Protein AF-A0A2W5EE13-F1 (afdb_monomer)

Radius of gyration: 20.41 Å; Cα contacts (8 Å, |Δi|>4): 143; chains: 1; bounding box: 50×39×50 Å

pLDDT: mean 91.17, std 8.58, range [43.22, 98.5]

Sequence (166 aa):
YRKGDKATAYQAYINGINGHFSFINRSYSGVKGALNLYNTSPISSAAISNYLKGANVKQNETDLKLSDIMLQKYIAMWGWGFVETWVDLRKYHYQDTESGTTDTVYRTFNLPAPLYSLNNNLPVYRVRPHFTSEYTYNYTELQRVGALKNDYQTKEMWFSTLTVPQ

Solvent-accessible surface area (backbone atoms only — not comparable to full-atom values): 10094 Å² total; per-residue (Å²): 77,92,86,67,48,34,66,66,32,40,54,51,47,57,49,49,56,52,50,40,53,49,59,52,55,40,83,30,84,90,40,90,93,50,70,43,86,44,80,88,69,60,82,46,72,68,57,53,54,51,48,63,74,28,92,90,34,77,92,47,48,89,75,56,46,70,34,59,51,47,50,54,50,49,64,66,30,62,96,75,34,60,67,58,53,52,49,51,38,43,50,38,71,52,62,40,57,39,89,98,56,91,49,31,34,55,66,92,57,73,81,71,83,80,57,65,76,66,34,75,83,46,65,78,48,45,81,78,78,60,61,80,61,41,62,72,76,39,44,70,58,35,53,75,75,41,60,75,45,83,46,41,35,40,44,74,45,86,78,39,41,87,88,54,92,126

Structure (mmCIF, N/CA/C/O backbone):
data_AF-A0A2W5EE13-F1
#
_entry.id   AF-A0A2W5EE13-F1
#
loop_
_atom_site.group_PDB
_atom_site.id
_atom_site.type_symbol
_atom_site.label_atom_id
_atom_site.label_alt_id
_atom_site.label_comp_id
_atom_site.label_asym_id
_atom_site.label_entity_id
_atom_site.label_seq_id
_atom_site.pdbx_PDB_ins_code
_atom_site.Cartn_x
_atom_site.Cartn_y
_atom_site.Cartn_z
_atom_site.occupancy
_atom_site.B_iso_or_equiv
_atom_site.auth_seq_id
_atom_site.auth_comp_id
_atom_site.auth_asym_id
_atom_site.auth_atom_id
_atom_site.pdbx_PDB_model_num
ATOM 1 N N . TYR A 1 1 ? -6.700 -12.295 7.033 1.00 92.00 1 TYR A N 1
ATOM 2 C CA . TYR A 1 1 ? -7.727 -11.947 6.030 1.00 92.00 1 TYR A CA 1
ATOM 3 C C . TYR A 1 1 ? -7.737 -12.929 4.869 1.00 92.00 1 TYR A C 1
ATOM 5 O O . TYR A 1 1 ? -8.679 -13.698 4.763 1.00 92.00 1 TYR A O 1
ATOM 13 N N . ARG A 1 2 ? -6.690 -12.953 4.030 1.00 90.06 2 ARG A N 1
ATOM 14 C CA . ARG A 1 2 ? -6.623 -13.821 2.838 1.00 90.06 2 ARG A CA 1
ATOM 15 C C . ARG A 1 2 ? -6.679 -15.321 3.139 1.00 90.06 2 ARG A C 1
ATOM 17 O O . ARG A 1 2 ? -7.327 -16.051 2.412 1.00 90.06 2 ARG A O 1
ATOM 24 N N . LYS A 1 3 ? -6.116 -15.755 4.275 1.00 91.75 3 LYS A N 1
ATOM 25 C CA . LYS A 1 3 ? -6.220 -17.143 4.771 1.00 91.75 3 LYS A CA 1
ATOM 26 C C . LYS A 1 3 ? -7.628 -17.561 5.256 1.00 91.75 3 LYS A C 1
ATOM 28 O O . LYS A 1 3 ? -7.748 -18.563 5.943 1.00 91.75 3 LYS A O 1
ATOM 33 N N . GLY A 1 4 ? -8.668 -16.757 5.025 1.00 92.94 4 GLY A N 1
ATOM 34 C CA . GLY A 1 4 ? -10.049 -17.040 5.449 1.00 92.94 4 GLY A CA 1
ATOM 35 C C . GLY A 1 4 ? -10.379 -16.757 6.923 1.00 92.94 4 GLY A C 1
ATOM 36 O O . GLY A 1 4 ? -11.537 -16.559 7.257 1.00 92.94 4 GLY A O 1
ATOM 37 N N . ASP A 1 5 ? -9.382 -16.649 7.799 1.00 95.81 5 ASP A N 1
ATOM 38 C CA . ASP A 1 5 ? -9.545 -16.283 9.216 1.00 95.81 5 ASP A CA 1
ATOM 39 C C . ASP A 1 5 ? -9.905 -14.791 9.365 1.00 95.81 5 ASP A C 1
ATOM 41 O O . ASP A 1 5 ? -9.023 -13.919 9.407 1.00 95.81 5 ASP A O 1
ATOM 45 N N . LYS A 1 6 ? -11.210 -14.491 9.323 1.00 95.12 6 LYS A N 1
ATOM 46 C CA . LYS A 1 6 ? -11.753 -13.124 9.373 1.00 95.12 6 LYS A CA 1
ATOM 47 C C . LYS A 1 6 ? -11.724 -12.541 10.783 1.00 95.12 6 LYS A C 1
ATOM 49 O O . LYS A 1 6 ? -11.342 -11.383 10.912 1.00 95.12 6 LYS A O 1
ATOM 54 N N . ALA A 1 7 ? -11.997 -13.341 11.813 1.00 97.06 7 ALA A N 1
ATOM 55 C CA . ALA A 1 7 ? -11.973 -12.893 13.204 1.00 97.06 7 ALA A CA 1
ATOM 56 C C . ALA A 1 7 ? -10.596 -12.366 13.626 1.00 97.06 7 ALA A C 1
ATOM 58 O O . ALA A 1 7 ? -10.460 -11.215 14.048 1.00 97.06 7 ALA A O 1
ATOM 59 N N . THR A 1 8 ? -9.534 -13.146 13.394 1.00 97.94 8 THR A N 1
ATOM 60 C CA . THR A 1 8 ? -8.167 -12.693 13.700 1.00 97.94 8 THR A CA 1
ATOM 61 C C . THR A 1 8 ? -7.773 -11.493 12.838 1.00 97.94 8 THR A C 1
ATOM 63 O O . THR A 1 8 ? -7.063 -10.595 13.290 1.00 97.94 8 THR A O 1
ATOM 66 N N . ALA A 1 9 ? -8.238 -11.441 11.585 1.00 97.94 9 ALA A N 1
ATOM 67 C CA . ALA A 1 9 ? -7.970 -10.308 10.704 1.00 97.94 9 ALA A CA 1
ATOM 68 C C . ALA A 1 9 ? -8.623 -9.016 11.198 1.00 97.94 9 ALA A C 1
ATOM 70 O O . ALA A 1 9 ? -7.988 -7.966 11.151 1.00 97.94 9 ALA A O 1
ATOM 71 N N . TYR A 1 10 ? -9.865 -9.098 11.668 1.00 98.31 10 TYR A N 1
ATOM 72 C CA . TYR A 1 10 ? -10.600 -7.967 12.208 1.00 98.31 10 TYR A CA 1
ATOM 73 C C . TYR A 1 10 ? -9.959 -7.449 13.493 1.00 98.31 10 TYR A C 1
ATOM 75 O O . TYR A 1 10 ? -9.709 -6.251 13.620 1.00 98.31 10 TYR A O 1
ATOM 83 N N . GLN A 1 11 ? -9.564 -8.348 14.395 1.00 98.31 11 GLN A N 1
ATOM 84 C CA . GLN A 1 11 ? -8.828 -7.953 15.591 1.00 98.31 11 GLN A CA 1
ATOM 85 C C . GLN A 1 11 ? -7.493 -7.274 15.241 1.00 98.31 11 GLN A C 1
ATOM 87 O O . GLN A 1 11 ? -7.176 -6.216 15.782 1.00 98.31 11 GLN A O 1
ATOM 92 N N . ALA A 1 12 ? -6.728 -7.830 14.297 1.00 98.31 12 ALA A N 1
ATOM 93 C CA . ALA A 1 12 ? -5.480 -7.225 13.830 1.00 98.31 12 ALA A CA 1
ATOM 94 C C . ALA A 1 12 ? -5.701 -5.856 13.161 1.00 98.31 12 ALA A C 1
ATOM 96 O O . ALA A 1 12 ? -4.899 -4.946 13.356 1.00 98.31 12 ALA A O 1
ATOM 97 N N . TYR A 1 13 ? -6.793 -5.692 12.412 1.00 98.50 13 TYR A N 1
ATOM 98 C CA . TYR A 1 13 ? -7.200 -4.428 11.798 1.00 98.50 13 TYR A CA 1
ATOM 99 C C . TYR A 1 13 ? -7.461 -3.341 12.851 1.00 98.50 13 TYR A C 1
ATOM 101 O O . TYR A 1 13 ? -6.855 -2.270 12.788 1.00 98.50 13 TYR A O 1
ATOM 109 N N . ILE A 1 14 ? -8.274 -3.636 13.870 1.00 98.44 14 ILE A N 1
ATOM 110 C CA . ILE A 1 14 ? -8.546 -2.704 14.976 1.00 98.44 14 ILE A CA 1
ATOM 111 C C . ILE A 1 14 ? -7.271 -2.401 15.773 1.00 98.44 14 ILE A C 1
ATOM 113 O O . ILE A 1 14 ? -7.006 -1.245 16.117 1.00 98.44 14 ILE A O 1
ATOM 117 N N . ASN A 1 15 ? -6.441 -3.413 16.031 1.00 98.38 15 ASN A N 1
ATOM 118 C CA . ASN A 1 15 ? -5.162 -3.230 16.716 1.00 98.38 15 ASN A CA 1
ATOM 119 C C . ASN A 1 15 ? -4.191 -2.367 15.903 1.00 98.38 15 ASN A C 1
ATOM 121 O O . ASN A 1 15 ? -3.494 -1.542 16.484 1.00 98.38 15 ASN A O 1
ATOM 125 N N . GLY A 1 16 ? -4.164 -2.506 14.576 1.00 97.94 16 GLY A N 1
ATOM 126 C CA . GLY A 1 16 ? -3.341 -1.681 13.691 1.00 97.94 16 GLY A CA 1
ATOM 127 C C . GLY A 1 16 ? -3.724 -0.202 13.749 1.00 97.94 16 GLY A C 1
ATOM 128 O O . GLY A 1 16 ? -2.851 0.652 13.901 1.00 97.94 16 GLY A O 1
ATOM 129 N N . ILE A 1 17 ? -5.026 0.104 13.722 1.00 98.25 17 ILE A N 1
ATOM 130 C CA . ILE A 1 17 ? -5.535 1.480 13.851 1.00 98.25 17 ILE A CA 1
ATOM 131 C C . ILE A 1 17 ? -5.150 2.072 15.214 1.00 98.25 17 ILE A C 1
ATOM 133 O O . ILE A 1 17 ? -4.608 3.176 15.287 1.00 98.25 17 ILE A O 1
ATOM 137 N N . ASN A 1 18 ? -5.373 1.326 16.300 1.00 97.38 18 ASN A N 1
ATOM 138 C CA . ASN A 1 18 ? -4.982 1.761 17.643 1.00 97.38 18 ASN A CA 1
ATOM 139 C C . ASN A 1 18 ? -3.463 1.916 17.788 1.00 97.38 18 ASN A C 1
ATOM 141 O O . ASN A 1 18 ? -2.993 2.867 18.416 1.00 97.38 18 ASN A O 1
ATOM 145 N N . GLY A 1 19 ? -2.688 1.016 17.182 1.00 96.38 19 GLY A N 1
ATOM 146 C CA . GLY A 1 19 ? -1.231 1.076 17.152 1.00 96.38 19 GLY A CA 1
ATOM 147 C C . GLY A 1 19 ? -0.728 2.332 16.447 1.00 96.38 19 GLY A C 1
ATOM 148 O O . GLY A 1 19 ? 0.197 2.972 16.939 1.00 96.38 19 GLY A O 1
ATOM 149 N N . HIS A 1 20 ? -1.383 2.745 15.359 1.00 95.12 20 HIS A N 1
ATOM 150 C CA . HIS A 1 20 ? -1.058 3.985 14.661 1.00 95.12 20 HIS A CA 1
ATOM 151 C C . HIS A 1 20 ? -1.317 5.228 15.526 1.00 95.12 20 HIS A C 1
ATOM 153 O O . HIS A 1 20 ? -0.425 6.062 15.677 1.00 95.12 20 HIS A O 1
ATOM 159 N N . PHE A 1 21 ? -2.484 5.331 16.172 1.00 94.56 21 PHE A N 1
ATOM 160 C CA . PHE A 1 21 ? -2.740 6.422 17.122 1.00 94.56 21 PHE A CA 1
ATOM 161 C C . PHE A 1 21 ? -1.747 6.421 18.288 1.00 94.56 21 PHE A C 1
ATOM 163 O O . PHE A 1 21 ? -1.256 7.476 18.687 1.00 94.56 21 PHE A O 1
ATOM 170 N N . SER A 1 22 ? -1.407 5.238 18.803 1.00 93.38 22 SER A N 1
ATOM 171 C CA . SER A 1 22 ? -0.411 5.090 19.868 1.00 93.38 22 SER A CA 1
ATOM 172 C C . SER A 1 22 ? 0.977 5.542 19.416 1.00 93.38 22 SER A C 1
ATOM 174 O O . SER A 1 22 ? 1.684 6.179 20.189 1.00 93.38 22 SER A O 1
ATOM 176 N N . PHE A 1 23 ? 1.363 5.251 18.170 1.00 90.81 23 PHE A N 1
ATOM 177 C CA . PHE A 1 23 ? 2.614 5.718 17.573 1.00 90.81 23 PHE A CA 1
ATOM 178 C C . PHE A 1 23 ? 2.646 7.245 17.472 1.00 90.81 23 PHE A C 1
ATOM 180 O O . PHE A 1 23 ? 3.598 7.861 17.944 1.00 90.81 23 PHE A O 1
ATOM 187 N N . ILE A 1 24 ? 1.585 7.856 16.938 1.00 89.69 24 ILE A N 1
ATOM 188 C CA . ILE A 1 24 ? 1.462 9.316 16.818 1.00 89.69 24 ILE A CA 1
ATOM 189 C C . ILE A 1 24 ? 1.577 10.000 18.186 1.00 89.69 24 ILE A C 1
ATOM 191 O O . ILE A 1 24 ? 2.308 10.978 18.333 1.00 89.69 24 ILE A O 1
ATOM 195 N N . ASN A 1 25 ? 0.868 9.477 19.188 1.00 91.69 25 ASN A N 1
ATOM 196 C CA . ASN A 1 25 ? 0.812 10.056 20.531 1.00 91.69 25 ASN A CA 1
ATOM 197 C C . ASN A 1 25 ? 1.988 9.652 21.433 1.00 91.69 25 ASN A C 1
ATOM 199 O O . ASN A 1 25 ? 2.042 10.070 22.593 1.00 91.69 25 ASN A O 1
ATOM 203 N N . ARG A 1 26 ? 2.909 8.809 20.956 1.00 89.81 26 ARG A N 1
ATOM 204 C CA . ARG A 1 26 ? 4.008 8.306 21.778 1.00 89.81 26 ARG A CA 1
ATOM 205 C C . ARG A 1 26 ? 4.905 9.457 22.234 1.00 89.81 26 ARG A C 1
ATOM 207 O O . ARG A 1 26 ? 5.313 10.305 21.444 1.00 89.81 26 ARG A O 1
ATOM 214 N N . SER A 1 27 ? 5.287 9.428 23.511 1.00 88.25 27 SER A N 1
ATOM 215 C CA . SER A 1 27 ? 6.390 10.254 23.999 1.00 88.25 27 SER A CA 1
ATOM 216 C C . SER A 1 27 ? 7.732 9.623 23.624 1.00 88.25 27 SER A C 1
ATOM 218 O O . SER A 1 27 ? 7.999 8.455 23.921 1.00 88.25 27 SER A O 1
ATOM 220 N N . TYR A 1 28 ? 8.587 10.425 23.003 1.00 87.75 28 TYR A N 1
ATOM 221 C CA . TYR A 1 28 ? 9.963 10.115 22.633 1.00 87.75 28 TYR A CA 1
ATOM 222 C C . TYR A 1 28 ? 10.971 10.869 23.509 1.00 87.75 28 TYR A C 1
ATOM 224 O O . TYR A 1 28 ? 12.162 10.828 23.226 1.00 87.75 28 TYR A O 1
ATOM 232 N N . SER A 1 29 ? 10.532 11.506 24.603 1.00 85.00 29 SER A N 1
ATOM 233 C CA . SER A 1 29 ? 11.402 12.281 25.506 1.00 85.00 29 SER A CA 1
ATOM 234 C C . SER A 1 29 ? 12.554 11.473 26.124 1.00 85.00 29 SER A C 1
ATOM 236 O O . SER A 1 29 ? 13.572 12.047 26.497 1.00 85.00 29 SER A O 1
ATOM 238 N N . GLY A 1 30 ? 12.417 10.146 26.214 1.00 86.12 30 GLY A N 1
ATOM 239 C CA . GLY A 1 30 ? 13.478 9.234 26.657 1.00 86.12 30 GLY A CA 1
ATOM 240 C C . GLY A 1 30 ? 14.440 8.775 25.553 1.00 86.12 30 GLY A C 1
ATOM 241 O O . GLY A 1 30 ? 15.377 8.033 25.836 1.00 86.12 30 GLY A O 1
ATOM 242 N N . VAL A 1 31 ? 14.221 9.171 24.296 1.00 86.94 31 VAL A N 1
ATOM 243 C CA . VAL A 1 31 ? 15.056 8.787 23.151 1.00 86.94 31 VAL A CA 1
ATOM 244 C C . VAL A 1 31 ? 15.980 9.952 22.808 1.00 86.94 31 VAL A C 1
ATOM 246 O O . VAL A 1 31 ? 15.538 11.030 22.414 1.00 86.94 31 VAL A O 1
ATOM 249 N N . LYS A 1 32 ? 17.291 9.740 22.962 1.00 89.19 32 LYS A N 1
ATOM 250 C CA . LYS A 1 32 ? 18.302 10.780 22.736 1.00 89.19 32 LYS A CA 1
ATOM 251 C C . LYS A 1 32 ? 18.201 11.339 21.313 1.00 89.19 32 LYS A C 1
ATOM 253 O O . LYS A 1 32 ? 18.335 10.597 20.346 1.00 89.19 32 LYS A O 1
ATOM 258 N N . GLY A 1 33 ? 18.018 12.655 21.208 1.00 84.81 33 GLY A N 1
ATOM 259 C CA . GLY A 1 33 ? 17.928 13.360 19.927 1.00 84.81 33 GLY A CA 1
ATOM 260 C C . GLY A 1 33 ? 16.584 13.217 19.207 1.00 84.81 33 GLY A C 1
ATOM 261 O O . GLY A 1 33 ? 16.456 13.719 18.095 1.00 84.81 33 GLY A O 1
ATOM 262 N N . ALA A 1 34 ? 15.589 12.563 19.814 1.00 84.88 34 ALA A N 1
ATOM 263 C CA . ALA A 1 34 ? 14.246 12.490 19.258 1.00 84.88 34 ALA A CA 1
ATOM 264 C C . ALA A 1 34 ? 13.360 13.621 19.790 1.00 84.88 34 ALA A C 1
ATOM 266 O O . ALA A 1 34 ? 13.452 14.026 20.950 1.00 84.88 34 ALA A O 1
ATOM 267 N N . LEU A 1 35 ? 12.459 14.090 18.932 1.00 83.62 35 LEU A N 1
ATOM 268 C CA . LEU A 1 35 ? 11.341 14.946 19.305 1.00 83.62 35 LEU A CA 1
ATOM 269 C C . LEU A 1 35 ? 10.052 14.139 19.185 1.00 83.62 35 LEU A C 1
ATOM 271 O O . LEU A 1 35 ? 9.956 13.228 18.359 1.00 83.62 35 LEU A O 1
ATOM 275 N N . ASN A 1 36 ? 9.049 14.481 19.993 1.00 84.56 36 ASN A N 1
ATOM 276 C CA . ASN A 1 36 ? 7.721 13.916 19.788 1.00 84.56 36 ASN A CA 1
ATOM 277 C C . ASN A 1 36 ? 7.204 14.365 18.419 1.00 84.56 36 ASN A C 1
ATOM 279 O O . ASN A 1 36 ? 7.286 15.550 18.098 1.00 84.56 36 ASN A O 1
ATOM 283 N N . LEU A 1 37 ? 6.645 13.423 17.655 1.00 79.44 37 LEU A N 1
ATOM 284 C CA . LEU A 1 37 ? 6.050 13.678 16.337 1.00 79.44 37 LEU A CA 1
ATOM 285 C C . LEU A 1 37 ? 5.007 14.803 16.402 1.00 79.44 37 LEU A C 1
ATOM 287 O O . LEU A 1 37 ? 4.996 15.686 15.551 1.00 79.44 37 LEU A O 1
ATOM 291 N N . TYR A 1 38 ? 4.189 14.797 17.459 1.00 74.62 38 TYR A N 1
ATOM 292 C CA . TYR A 1 38 ? 3.245 15.862 17.781 1.00 74.62 38 TYR A CA 1
ATOM 293 C C . TYR A 1 38 ? 3.397 16.245 19.255 1.00 74.62 38 TYR A C 1
ATOM 295 O O . TYR A 1 38 ? 2.944 15.539 20.153 1.00 74.62 38 TYR A O 1
ATOM 303 N N . ASN A 1 39 ? 4.080 17.360 19.513 1.00 68.50 39 ASN A N 1
ATOM 304 C CA . ASN A 1 39 ? 4.358 17.870 20.861 1.00 68.50 39 ASN A CA 1
ATOM 305 C C . ASN A 1 39 ? 3.402 18.989 21.312 1.00 68.50 39 ASN A C 1
ATOM 307 O O . ASN A 1 39 ? 3.375 19.308 22.497 1.00 68.50 39 ASN A O 1
ATOM 311 N N . THR A 1 40 ? 2.616 19.568 20.399 1.00 68.81 40 THR A N 1
ATOM 312 C CA . THR A 1 40 ? 1.711 20.698 20.677 1.00 68.81 40 THR A CA 1
ATOM 313 C C . THR A 1 40 ? 0.229 20.323 20.697 1.00 68.81 40 THR A C 1
ATOM 315 O O . THR A 1 40 ? -0.571 21.046 21.285 1.00 68.81 40 THR A O 1
ATOM 318 N N . SER A 1 41 ? -0.179 19.215 20.069 1.00 77.25 41 SER A N 1
ATOM 319 C CA . SER A 1 41 ? -1.586 18.782 20.009 1.00 77.25 41 SER A CA 1
ATOM 320 C C . SER A 1 41 ? -1.701 17.262 19.821 1.00 77.25 41 SER A C 1
ATOM 322 O O . SER A 1 41 ? -1.932 16.801 18.702 1.00 77.25 41 SER A O 1
ATOM 324 N N . PRO A 1 42 ? -1.509 16.460 20.886 1.00 83.69 42 PRO A N 1
ATOM 325 C CA . PRO A 1 42 ? -1.753 15.022 20.825 1.00 83.69 42 PRO A CA 1
ATOM 326 C C . PRO A 1 42 ? -3.235 14.732 20.555 1.00 83.69 42 PRO A C 1
ATOM 328 O O . PRO A 1 42 ? -4.125 15.478 20.972 1.00 83.69 42 PRO A O 1
ATOM 331 N N . ILE A 1 43 ? -3.513 13.622 19.875 1.00 91.56 43 ILE A N 1
ATOM 332 C CA . ILE A 1 43 ? -4.881 13.220 19.545 1.00 91.56 43 ILE A CA 1
ATOM 333 C C . ILE A 1 43 ? -5.563 12.741 20.829 1.00 91.56 43 ILE A C 1
ATOM 335 O O . ILE A 1 43 ? -5.112 11.783 21.458 1.00 91.56 43 ILE A O 1
ATOM 339 N N . SER A 1 44 ? -6.652 13.397 21.232 1.00 93.38 44 SER A N 1
ATOM 340 C CA . SER A 1 44 ? -7.349 13.062 22.477 1.00 93.38 44 SER A CA 1
ATOM 341 C C . SER A 1 44 ? -8.019 11.686 22.417 1.00 93.38 44 SER A C 1
ATOM 343 O O . SER A 1 44 ? -8.466 11.232 21.361 1.00 93.38 44 SER A O 1
ATOM 345 N N . SER A 1 45 ? -8.183 11.041 23.574 1.00 93.75 45 SER A N 1
ATOM 346 C CA . SER A 1 45 ? -8.886 9.754 23.681 1.00 93.75 45 SER A CA 1
ATOM 347 C C . SER A 1 45 ? -10.323 9.820 23.146 1.00 93.75 45 SER A C 1
ATOM 349 O O . SER A 1 45 ? -10.814 8.853 22.565 1.00 93.75 45 SER A O 1
ATOM 351 N N . ALA A 1 46 ? -10.990 10.971 23.294 1.00 96.56 46 ALA A N 1
ATOM 352 C CA . ALA A 1 46 ? -12.322 11.203 22.741 1.00 96.56 46 ALA A CA 1
ATOM 353 C C . ALA A 1 46 ? -12.306 11.223 21.204 1.00 96.56 46 ALA A C 1
ATOM 355 O O . ALA A 1 46 ? -13.149 10.584 20.578 1.00 96.56 46 ALA A O 1
ATOM 356 N N . ALA A 1 47 ? -11.321 11.889 20.590 1.00 96.00 47 ALA A N 1
ATOM 357 C CA . ALA A 1 47 ? -11.167 11.906 19.137 1.00 96.00 47 ALA A CA 1
ATOM 358 C C . ALA A 1 47 ? -10.861 10.505 18.578 1.00 96.00 47 ALA A C 1
ATOM 360 O O . ALA A 1 47 ? -11.473 10.098 17.591 1.00 96.00 47 ALA A O 1
ATOM 361 N N . ILE A 1 48 ? -9.988 9.740 19.245 1.00 96.25 48 ILE A N 1
ATOM 362 C CA . ILE A 1 48 ? -9.686 8.346 18.875 1.00 96.25 48 ILE A CA 1
ATOM 363 C C . ILE A 1 48 ? -10.954 7.483 18.953 1.00 96.25 48 ILE A C 1
ATOM 365 O O . ILE A 1 48 ? -11.281 6.776 18.001 1.00 96.25 48 ILE A O 1
ATOM 369 N N . SER A 1 49 ? -11.709 7.578 20.053 1.00 97.06 49 SER A N 1
ATOM 370 C CA . SER A 1 49 ? -12.964 6.834 20.239 1.00 97.06 49 SER A CA 1
ATOM 371 C C . SER A 1 49 ? -14.004 7.177 19.167 1.00 97.06 49 SER A C 1
ATOM 373 O O . SER A 1 49 ? -14.640 6.281 18.611 1.00 97.06 49 SER A O 1
ATOM 375 N N . ASN A 1 50 ? -14.137 8.460 18.817 1.00 98.06 50 ASN A N 1
ATOM 376 C CA . ASN A 1 50 ? -15.043 8.905 17.758 1.00 98.06 50 ASN A CA 1
ATOM 377 C C . ASN A 1 50 ? -14.627 8.372 16.382 1.00 98.06 50 ASN A C 1
ATOM 379 O O . ASN A 1 50 ? -15.486 7.948 15.614 1.00 98.06 50 ASN A O 1
ATOM 383 N N . TYR A 1 51 ? -13.326 8.349 16.075 1.00 97.75 51 TYR A N 1
ATOM 384 C CA . TYR A 1 51 ? -12.828 7.788 14.819 1.00 97.75 51 TYR A CA 1
ATOM 385 C C . TYR A 1 51 ? -13.105 6.283 14.717 1.00 97.75 51 TYR A C 1
ATOM 387 O O . TYR A 1 51 ? -13.608 5.827 13.693 1.00 97.75 51 TYR A O 1
ATOM 395 N N . LEU A 1 52 ? -12.841 5.523 15.787 1.00 97.44 52 LEU A N 1
ATOM 396 C CA . LEU A 1 52 ? -13.069 4.072 15.826 1.00 97.44 52 LEU A CA 1
ATOM 397 C C . LEU A 1 52 ? -14.544 3.686 15.655 1.00 97.44 52 LEU A C 1
ATOM 399 O O . LEU A 1 52 ? -14.836 2.639 15.086 1.00 97.44 52 LEU A O 1
ATOM 403 N N . LYS A 1 53 ? -15.470 4.535 16.112 1.00 97.44 53 LYS A N 1
ATOM 404 C CA . LYS A 1 53 ? -16.922 4.358 15.929 1.00 97.44 53 LYS A CA 1
ATOM 405 C C . LYS A 1 53 ? -17.440 4.908 14.595 1.00 97.44 53 LYS A C 1
ATOM 407 O O . LYS A 1 53 ? -18.611 4.731 14.271 1.00 97.44 53 LYS A O 1
ATOM 412 N N . GLY A 1 54 ? -16.605 5.636 13.857 1.00 96.62 54 GLY A N 1
ATOM 413 C CA . GLY A 1 54 ? -16.982 6.308 12.622 1.00 96.62 54 GLY A CA 1
ATOM 414 C C . GLY A 1 54 ? -16.996 5.377 11.410 1.00 96.62 54 GLY A C 1
ATOM 415 O O . GLY A 1 54 ? -16.418 4.294 11.415 1.00 96.62 54 GLY A O 1
ATOM 416 N N . ALA A 1 55 ? -17.588 5.853 10.313 1.00 95.19 55 ALA A N 1
ATOM 417 C CA . ALA A 1 55 ? -17.714 5.098 9.060 1.00 95.19 55 ALA A CA 1
ATOM 418 C C . ALA A 1 55 ? -16.370 4.748 8.383 1.00 95.19 55 ALA A C 1
ATOM 420 O O . ALA A 1 55 ? -16.328 3.896 7.495 1.00 95.19 55 ALA A O 1
ATOM 421 N N . ASN A 1 56 ? -15.274 5.385 8.809 1.00 93.25 56 ASN A N 1
ATOM 422 C CA . ASN A 1 56 ? -13.919 5.107 8.325 1.00 93.25 56 ASN A CA 1
ATOM 423 C C . ASN A 1 56 ? -13.354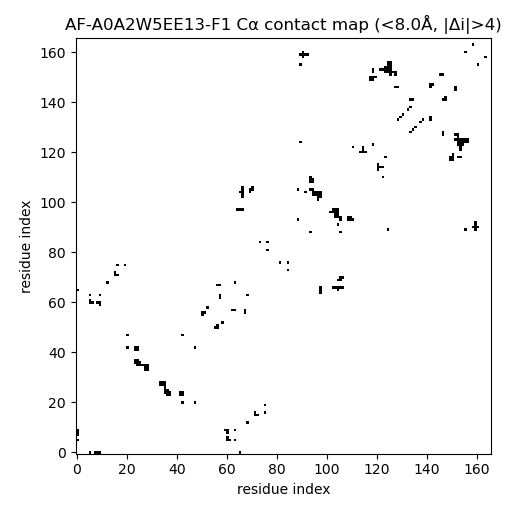 3.782 8.859 1.00 93.25 56 ASN A C 1
ATOM 425 O O . ASN A 1 56 ? -12.369 3.273 8.320 1.00 93.25 56 ASN A O 1
ATOM 429 N N . VAL A 1 57 ? -13.960 3.233 9.915 1.00 97.62 57 VAL A N 1
ATOM 430 C CA . VAL A 1 57 ? -13.556 1.975 10.537 1.00 97.62 57 VAL A CA 1
ATOM 431 C C . VAL A 1 57 ? -14.692 0.972 10.385 1.00 97.62 57 VAL A C 1
ATOM 433 O O . VAL A 1 57 ? -15.851 1.277 10.668 1.00 97.62 57 VAL A O 1
ATOM 436 N N . LYS A 1 58 ? -14.390 -0.234 9.900 1.00 97.06 58 LYS A N 1
ATOM 437 C CA . LYS A 1 58 ? -15.393 -1.305 9.848 1.00 97.06 58 LYS A CA 1
ATOM 438 C C . LYS A 1 58 ? -15.703 -1.796 11.252 1.00 97.06 58 LYS A C 1
ATOM 440 O O . LYS A 1 58 ? -14.794 -1.932 12.059 1.00 97.06 58 LYS A O 1
ATOM 445 N N . GLN A 1 59 ? -16.986 -2.030 11.517 1.00 96.88 59 GLN A N 1
ATOM 446 C CA . GLN A 1 59 ? -17.489 -2.343 12.858 1.00 96.88 59 GLN A CA 1
ATOM 447 C C . GLN A 1 59 ? -17.634 -3.852 13.103 1.00 96.88 59 GLN A C 1
ATOM 449 O O . GLN A 1 59 ? -17.766 -4.271 14.250 1.00 96.88 59 GLN A O 1
ATOM 454 N N . ASN A 1 60 ? -17.569 -4.666 12.041 1.00 95.38 60 ASN A N 1
ATOM 455 C CA . ASN A 1 60 ? -17.722 -6.116 12.103 1.00 95.38 60 ASN A CA 1
ATOM 456 C C . ASN A 1 60 ? -16.722 -6.815 11.174 1.00 95.38 60 ASN A C 1
ATOM 458 O O . ASN A 1 60 ? -16.342 -6.285 10.127 1.00 95.38 60 ASN A O 1
ATOM 462 N N . GLU A 1 61 ? -16.360 -8.049 11.519 1.00 95.56 61 GLU A N 1
ATOM 463 C CA . GLU A 1 61 ? -15.464 -8.889 10.717 1.00 95.56 61 GLU A CA 1
ATOM 464 C C . GLU A 1 61 ? -16.064 -9.342 9.379 1.00 95.56 61 GLU A C 1
ATOM 466 O O . GLU A 1 61 ? -15.324 -9.553 8.418 1.00 95.56 61 GLU A O 1
ATOM 471 N N . THR A 1 62 ? -17.392 -9.464 9.303 1.00 94.06 62 THR A N 1
ATOM 472 C CA . THR A 1 62 ? -18.125 -9.882 8.097 1.00 94.06 62 THR A CA 1
ATOM 473 C C . THR A 1 62 ? -18.102 -8.816 7.010 1.00 94.06 62 THR A C 1
ATOM 475 O O . THR A 1 62 ? -18.074 -9.144 5.827 1.00 94.06 62 THR A O 1
ATOM 478 N N . ASP A 1 63 ? -18.072 -7.547 7.418 1.00 93.38 63 ASP A N 1
ATOM 479 C CA . ASP A 1 63 ? -18.096 -6.392 6.518 1.00 93.38 63 ASP A CA 1
ATOM 480 C C . ASP A 1 63 ? -16.687 -5.938 6.122 1.00 93.38 63 ASP A C 1
ATOM 482 O O . ASP A 1 63 ? -16.532 -5.064 5.265 1.00 93.38 63 ASP A O 1
ATOM 486 N N . LEU A 1 64 ? -15.657 -6.492 6.772 1.00 95.44 64 LEU A N 1
ATOM 487 C CA . LEU A 1 64 ? -14.270 -6.129 6.535 1.00 95.44 64 LEU A CA 1
ATOM 488 C C . LEU A 1 64 ? -13.839 -6.592 5.143 1.00 95.44 64 LEU A C 1
ATOM 490 O O . LEU A 1 64 ? -13.856 -7.787 4.831 1.00 95.44 64 LEU A O 1
ATOM 494 N N . LYS A 1 65 ? -13.373 -5.647 4.333 1.00 94.62 65 LYS A N 1
ATOM 495 C CA . LYS A 1 65 ? -12.761 -5.892 3.028 1.00 94.62 65 LYS A CA 1
ATOM 496 C C . LYS A 1 65 ? -11.253 -5.692 3.086 1.00 94.62 65 LYS A C 1
ATOM 498 O O . LYS A 1 65 ? -10.737 -4.949 3.928 1.00 94.62 65 LYS A O 1
ATOM 503 N N . LEU A 1 66 ? -10.524 -6.326 2.174 1.00 95.31 66 LEU A N 1
ATOM 504 C CA . LEU A 1 66 ? -9.098 -6.069 1.989 1.00 95.31 66 LEU A CA 1
ATOM 505 C C . LEU A 1 66 ? -8.848 -4.586 1.701 1.00 95.31 66 LEU A C 1
ATOM 507 O O . LEU A 1 66 ? -7.899 -4.027 2.249 1.00 95.31 66 LEU A O 1
ATOM 511 N N . SER A 1 67 ? -9.724 -3.933 0.931 1.00 94.69 67 SER A N 1
ATOM 512 C CA . SER A 1 67 ? -9.624 -2.492 0.677 1.00 94.69 67 SER A CA 1
ATOM 513 C C . SER A 1 67 ? -9.640 -1.653 1.962 1.00 94.69 67 SER A C 1
ATOM 515 O O . SER A 1 67 ? -8.913 -0.669 2.068 1.00 94.69 67 SER A O 1
ATOM 517 N N . ASP A 1 68 ? -10.424 -2.047 2.972 1.00 95.75 68 ASP A N 1
ATOM 518 C CA . ASP A 1 68 ? -10.492 -1.322 4.249 1.00 95.75 68 ASP A CA 1
ATOM 519 C C . ASP A 1 68 ? -9.185 -1.461 5.042 1.00 95.75 68 ASP A C 1
ATOM 521 O O . ASP A 1 68 ? -8.699 -0.495 5.634 1.00 95.75 68 ASP A O 1
ATOM 525 N N . ILE A 1 69 ? -8.585 -2.656 5.013 1.00 96.75 69 ILE A N 1
ATOM 526 C CA . ILE A 1 69 ? -7.290 -2.935 5.645 1.00 96.75 69 ILE A CA 1
ATOM 527 C C . ILE A 1 69 ? -6.184 -2.123 4.964 1.00 96.75 69 ILE A C 1
ATOM 529 O O . ILE A 1 69 ? -5.398 -1.462 5.645 1.00 96.75 69 ILE A O 1
ATOM 533 N N . MET A 1 70 ? -6.125 -2.149 3.630 1.00 96.25 70 MET A N 1
ATOM 534 C CA . MET A 1 70 ? -5.074 -1.466 2.870 1.00 96.25 70 MET A CA 1
ATOM 535 C C . MET A 1 70 ? -5.182 0.059 2.971 1.00 96.25 70 MET A C 1
ATOM 537 O O . MET A 1 70 ? -4.154 0.730 3.034 1.00 96.25 70 MET A O 1
ATOM 541 N N . LEU A 1 71 ? -6.395 0.615 3.079 1.00 95.12 71 LEU A N 1
ATOM 542 C CA . LEU A 1 71 ? -6.589 2.044 3.344 1.00 95.12 71 LEU A CA 1
ATOM 543 C C . LEU A 1 71 ? -6.074 2.455 4.730 1.00 95.12 71 LEU A C 1
ATOM 545 O O . LEU A 1 71 ? -5.347 3.441 4.835 1.00 95.12 71 LEU A O 1
ATOM 549 N N . GLN A 1 72 ? -6.383 1.696 5.789 1.00 97.38 72 GLN A N 1
ATOM 550 C CA . GLN A 1 72 ? -5.838 1.999 7.121 1.00 97.38 72 GLN A CA 1
ATOM 551 C C . GLN A 1 72 ? -4.312 1.807 7.166 1.00 97.38 72 GLN A C 1
ATOM 553 O O . GLN A 1 72 ? -3.625 2.617 7.789 1.00 97.38 72 GLN A O 1
ATOM 558 N N . LYS A 1 73 ? -3.762 0.812 6.445 1.00 96.62 73 LYS A N 1
ATOM 559 C CA . LYS A 1 73 ? -2.305 0.666 6.251 1.00 96.62 73 LYS A CA 1
ATOM 560 C C . LYS A 1 73 ? -1.720 1.912 5.580 1.00 96.62 73 LYS A C 1
ATOM 562 O O . LYS A 1 73 ? -0.767 2.477 6.100 1.00 96.62 73 LYS A O 1
ATOM 567 N N . TYR A 1 74 ? -2.308 2.383 4.479 1.00 95.44 74 TYR A N 1
ATOM 568 C CA . TYR A 1 74 ? -1.844 3.582 3.775 1.00 95.44 74 TYR A CA 1
ATOM 569 C C . TYR A 1 74 ? -1.812 4.816 4.688 1.00 95.44 74 TYR A C 1
ATOM 571 O O . TYR A 1 74 ? -0.802 5.517 4.732 1.00 95.44 74 TYR A O 1
ATOM 579 N N . ILE A 1 75 ? -2.884 5.050 5.457 1.00 95.06 75 ILE A N 1
ATOM 580 C CA . ILE A 1 75 ? -2.969 6.161 6.419 1.00 95.06 75 ILE A CA 1
ATOM 581 C C . ILE A 1 75 ? -1.863 6.050 7.474 1.00 95.06 75 ILE A C 1
ATOM 583 O O . ILE A 1 75 ? -1.172 7.032 7.735 1.00 95.06 75 ILE A O 1
ATOM 587 N N . ALA A 1 76 ? -1.655 4.859 8.043 1.00 95.25 76 ALA A N 1
ATOM 588 C CA . ALA A 1 76 ? -0.637 4.632 9.069 1.00 95.25 76 ALA A CA 1
ATOM 589 C C . ALA A 1 76 ? 0.804 4.844 8.574 1.00 95.25 76 ALA A C 1
ATOM 591 O O . ALA A 1 76 ? 1.717 5.121 9.353 1.00 95.25 76 ALA A O 1
ATOM 592 N N . MET A 1 77 ? 1.009 4.703 7.267 1.00 94.81 77 MET A N 1
ATOM 593 C CA . MET A 1 77 ? 2.309 4.783 6.610 1.00 94.81 77 MET A CA 1
ATOM 594 C C . MET A 1 77 ? 2.569 6.139 5.950 1.00 94.81 77 MET A C 1
ATOM 596 O O . MET A 1 77 ? 3.641 6.357 5.378 1.00 94.81 77 MET A O 1
ATOM 600 N N . TRP A 1 78 ? 1.615 7.066 6.023 1.00 90.88 78 TRP A N 1
ATOM 601 C CA . TRP A 1 78 ? 1.756 8.387 5.432 1.00 90.88 78 TRP A CA 1
ATOM 602 C C . TRP A 1 78 ? 2.932 9.153 6.048 1.00 90.88 78 TRP A C 1
ATOM 604 O O . TRP A 1 78 ? 3.098 9.202 7.264 1.00 90.88 78 TRP A O 1
ATOM 614 N N . GLY A 1 79 ? 3.763 9.761 5.201 1.00 87.81 79 GLY A N 1
ATOM 615 C CA . GLY A 1 79 ? 4.904 10.569 5.640 1.00 87.81 79 GLY A CA 1
ATOM 616 C C . GLY A 1 79 ? 6.225 9.809 5.795 1.00 87.81 79 GLY A C 1
ATOM 617 O O . GLY A 1 79 ? 7.269 10.452 5.845 1.00 87.81 79 GLY A O 1
ATOM 618 N N . TRP A 1 80 ? 6.217 8.471 5.837 1.00 89.69 80 TRP A N 1
ATOM 619 C CA . TRP A 1 80 ? 7.446 7.697 6.088 1.00 89.69 80 TRP A CA 1
ATOM 620 C C . TRP A 1 80 ? 7.500 6.329 5.396 1.00 89.69 80 TRP A C 1
ATOM 622 O O . TRP A 1 80 ? 8.570 5.869 5.006 1.00 89.69 80 TRP A O 1
ATOM 632 N N . GLY A 1 81 ? 6.361 5.678 5.187 1.00 94.44 81 GLY A N 1
ATOM 633 C CA . GLY A 1 81 ? 6.272 4.329 4.636 1.00 94.44 81 GLY A CA 1
ATOM 634 C C . GLY A 1 81 ? 6.153 4.253 3.113 1.00 94.44 81 GLY A C 1
ATOM 635 O O . GLY A 1 81 ? 5.650 3.262 2.592 1.00 94.44 81 GLY A O 1
ATOM 636 N N . PHE A 1 82 ? 6.582 5.278 2.373 1.00 93.56 82 PHE A N 1
ATOM 637 C CA . PHE A 1 82 ? 6.317 5.399 0.931 1.00 93.56 82 PHE A CA 1
ATOM 638 C C . PHE A 1 82 ? 6.804 4.202 0.103 1.00 93.56 82 PHE A C 1
ATOM 640 O O . PHE A 1 82 ? 6.132 3.792 -0.841 1.00 93.56 82 PHE A O 1
ATOM 647 N N . VAL A 1 83 ? 7.958 3.626 0.459 1.00 95.31 83 VAL A N 1
ATOM 648 C CA . VAL A 1 83 ? 8.530 2.475 -0.259 1.00 95.31 83 VAL A CA 1
ATOM 649 C C . VAL A 1 83 ? 7.646 1.241 -0.104 1.00 95.31 83 VAL A C 1
ATOM 651 O O . VAL A 1 83 ? 7.367 0.566 -1.090 1.00 95.31 83 VAL A O 1
ATOM 654 N N . GLU A 1 84 ? 7.164 0.976 1.105 1.00 95.94 84 GLU A N 1
ATOM 655 C CA . GLU A 1 84 ? 6.295 -0.165 1.403 1.00 95.94 84 GLU A CA 1
ATOM 656 C C . GLU A 1 84 ? 4.896 0.036 0.802 1.00 95.94 84 GLU A C 1
ATOM 658 O O . GLU A 1 84 ? 4.375 -0.865 0.150 1.00 95.94 84 GLU A O 1
ATOM 663 N N . THR A 1 85 ? 4.339 1.249 0.873 1.00 95.62 85 THR A N 1
ATOM 664 C CA . THR A 1 85 ? 3.112 1.597 0.139 1.00 95.62 85 THR A CA 1
ATOM 665 C C . THR A 1 85 ? 3.263 1.349 -1.366 1.00 95.62 85 THR A C 1
ATOM 667 O O . THR A 1 85 ? 2.357 0.828 -2.014 1.00 95.62 85 THR A O 1
ATOM 670 N N . TRP A 1 86 ? 4.415 1.690 -1.950 1.00 95.69 86 TRP A N 1
ATOM 671 C CA . TRP A 1 86 ? 4.674 1.439 -3.367 1.00 95.69 86 TRP A CA 1
ATOM 672 C C . TRP A 1 86 ? 4.899 -0.047 -3.681 1.00 95.69 86 TRP A C 1
ATOM 674 O O . TRP A 1 86 ? 4.569 -0.496 -4.780 1.00 95.69 86 TRP A O 1
ATOM 684 N N . VAL A 1 87 ? 5.452 -0.83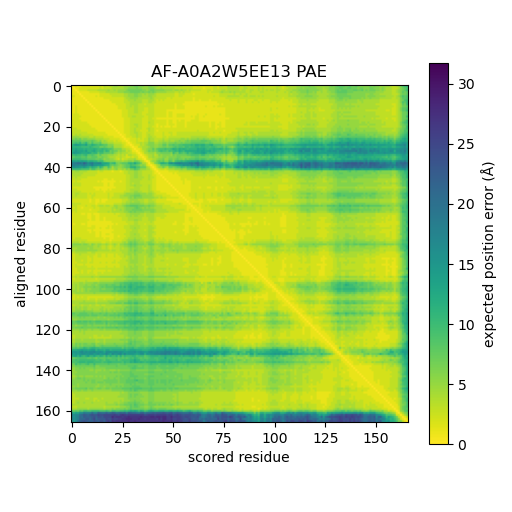3 -2.750 1.00 95.94 87 VAL A N 1
ATOM 685 C CA . VAL A 1 87 ? 5.498 -2.304 -2.851 1.00 95.94 87 VAL A CA 1
ATOM 686 C C . VAL A 1 87 ? 4.083 -2.872 -2.905 1.00 95.94 87 VAL A C 1
ATOM 688 O O . VAL A 1 87 ? 3.779 -3.630 -3.824 1.00 95.94 87 VAL A O 1
ATOM 691 N N . ASP A 1 88 ? 3.206 -2.468 -1.989 1.00 95.56 88 ASP A N 1
ATOM 692 C CA . ASP A 1 88 ? 1.827 -2.946 -1.967 1.00 95.56 88 ASP A CA 1
ATOM 693 C C . ASP A 1 88 ? 1.068 -2.567 -3.242 1.00 95.56 88 ASP A C 1
ATOM 695 O O . ASP A 1 88 ? 0.453 -3.431 -3.859 1.00 95.56 88 ASP A O 1
ATOM 699 N N . LEU A 1 89 ? 1.143 -1.305 -3.681 1.00 95.88 89 LEU A N 1
ATOM 700 C CA . LEU A 1 89 ? 0.498 -0.863 -4.923 1.00 95.88 89 LEU A CA 1
ATOM 701 C C . LEU A 1 89 ? 0.897 -1.752 -6.110 1.00 95.88 89 LEU A C 1
ATOM 703 O O . LEU A 1 89 ? 0.037 -2.165 -6.881 1.00 95.88 89 LEU A O 1
ATOM 707 N N . ARG A 1 90 ? 2.183 -2.111 -6.222 1.00 96.06 90 ARG A N 1
ATOM 708 C CA . ARG A 1 90 ? 2.685 -3.020 -7.267 1.00 96.06 90 ARG A CA 1
ATOM 709 C C . ARG A 1 90 ? 2.207 -4.455 -7.085 1.00 96.06 90 ARG A C 1
ATOM 711 O O . ARG A 1 90 ? 1.900 -5.106 -8.072 1.00 96.06 90 ARG A O 1
ATOM 718 N N . LYS A 1 91 ? 2.111 -4.947 -5.848 1.00 94.00 91 LYS A N 1
ATOM 719 C CA . LYS A 1 91 ? 1.571 -6.286 -5.553 1.00 94.00 91 LYS A CA 1
ATOM 720 C C . LYS A 1 91 ? 0.124 -6.461 -6.042 1.00 94.00 91 LYS A C 1
ATOM 722 O O . LYS A 1 91 ? -0.287 -7.586 -6.309 1.00 94.00 91 LYS A O 1
ATOM 727 N N . TYR A 1 92 ? -0.620 -5.360 -6.136 1.00 94.12 92 TYR A N 1
ATOM 728 C CA . TYR A 1 92 ? -2.004 -5.301 -6.615 1.00 94.12 92 TYR A CA 1
ATOM 729 C C . TYR A 1 92 ? -2.139 -4.620 -7.981 1.00 94.12 92 TYR A C 1
ATOM 731 O O . TYR A 1 92 ? -3.173 -4.022 -8.270 1.00 94.12 92 TYR A O 1
ATOM 739 N N . HIS A 1 93 ? -1.067 -4.607 -8.774 1.00 95.00 93 HIS A N 1
ATOM 740 C CA . HIS A 1 93 ? -1.016 -4.017 -10.114 1.00 95.00 93 HIS A CA 1
ATOM 741 C C . HIS A 1 93 ? -1.656 -2.625 -10.234 1.00 95.00 93 HIS A C 1
ATOM 743 O O . HIS A 1 93 ? -2.217 -2.268 -11.269 1.00 95.00 93 HIS A O 1
ATOM 749 N N . TYR A 1 94 ? -1.585 -1.830 -9.164 1.00 94.81 94 TYR A N 1
ATOM 750 C CA . TYR A 1 94 ? -2.237 -0.533 -8.970 1.00 94.81 94 TYR A CA 1
ATOM 751 C C . TYR A 1 94 ? -3.772 -0.526 -8.982 1.00 94.81 94 TYR A C 1
ATOM 753 O O . TYR A 1 94 ? -4.359 0.372 -8.382 1.00 94.81 94 TYR A O 1
ATOM 761 N N . GLN A 1 95 ? -4.417 -1.475 -9.660 1.00 93.38 95 GLN A N 1
ATOM 762 C CA . GLN A 1 95 ? -5.849 -1.451 -9.968 1.00 93.38 95 GLN A CA 1
ATOM 763 C C . GLN A 1 95 ? -6.549 -2.799 -9.753 1.00 93.38 95 GLN A C 1
ATOM 765 O O . GLN A 1 95 ? -7.733 -2.914 -10.073 1.00 93.38 95 GLN A O 1
ATOM 770 N N . ASP A 1 96 ? -5.869 -3.809 -9.200 1.00 93.94 96 ASP A N 1
ATOM 771 C CA . ASP A 1 96 ? -6.502 -5.099 -8.933 1.00 93.94 96 ASP A CA 1
ATOM 772 C C . ASP A 1 96 ? -7.738 -4.919 -8.056 1.00 93.94 96 ASP A C 1
ATOM 774 O O . ASP A 1 96 ? -7.742 -4.202 -7.045 1.00 93.94 96 ASP A O 1
ATOM 778 N N . THR A 1 97 ? -8.798 -5.608 -8.459 1.00 93.25 97 THR A N 1
ATOM 779 C CA . THR A 1 97 ? -10.047 -5.680 -7.709 1.00 93.25 97 THR A CA 1
ATOM 780 C C . THR A 1 97 ? -9.942 -6.778 -6.661 1.00 93.25 97 THR A C 1
ATOM 782 O O . THR A 1 97 ? -9.400 -7.856 -6.917 1.00 93.25 97 THR A O 1
ATOM 785 N N . GLU A 1 98 ? -10.456 -6.522 -5.461 1.00 87.38 98 GLU A N 1
ATOM 786 C CA . GLU A 1 98 ? -10.564 -7.568 -4.452 1.00 87.38 98 GLU A CA 1
ATOM 787 C C . GLU A 1 98 ? -11.560 -8.644 -4.910 1.00 87.38 98 GLU A C 1
ATOM 789 O O . GLU A 1 98 ? -12.691 -8.338 -5.294 1.00 87.38 98 GLU A O 1
ATOM 794 N N . SER A 1 99 ? -11.144 -9.913 -4.834 1.00 83.75 99 SER A N 1
ATOM 795 C CA . SER A 1 99 ? -11.969 -11.058 -5.230 1.00 83.75 99 SER A CA 1
ATOM 796 C C . SER A 1 99 ? -13.333 -11.049 -4.533 1.00 83.75 99 SER A C 1
ATOM 798 O O . SER A 1 99 ? -13.419 -10.910 -3.313 1.00 83.75 99 SER A O 1
ATOM 800 N N . GLY A 1 100 ? -14.403 -11.206 -5.318 1.00 84.88 100 GLY A N 1
ATOM 801 C CA . GLY A 1 100 ? -15.782 -11.169 -4.822 1.00 84.88 100 GLY A CA 1
ATOM 802 C C . GLY A 1 100 ? -16.332 -9.762 -4.568 1.00 84.88 100 GLY A C 1
ATOM 803 O O . GLY A 1 100 ? -17.419 -9.629 -4.009 1.00 84.88 100 GLY A O 1
ATOM 804 N N . THR A 1 101 ? -15.618 -8.711 -4.975 1.00 86.25 101 THR A N 1
ATOM 805 C CA . THR A 1 101 ? -16.067 -7.317 -4.868 1.00 86.25 101 THR A CA 1
ATOM 806 C C . THR A 1 101 ? -15.895 -6.578 -6.198 1.00 86.25 101 THR A C 1
ATOM 808 O O . THR A 1 101 ? -15.297 -7.097 -7.135 1.00 86.25 101 THR A O 1
ATOM 811 N N . THR A 1 102 ? -16.414 -5.353 -6.274 1.00 88.25 102 THR A N 1
ATOM 812 C CA . THR A 1 102 ? -16.146 -4.401 -7.367 1.00 88.25 102 THR A CA 1
ATOM 813 C C . THR A 1 102 ? -15.149 -3.312 -6.958 1.00 88.25 102 THR A C 1
ATOM 815 O O . THR A 1 102 ? -14.911 -2.378 -7.718 1.00 88.25 102 THR A O 1
ATOM 818 N N . ASP A 1 103 ? -14.623 -3.376 -5.733 1.00 89.25 103 ASP A N 1
ATOM 819 C CA . ASP A 1 103 ? -13.711 -2.377 -5.187 1.00 89.25 103 ASP A CA 1
ATOM 820 C C . ASP A 1 103 ? -12.263 -2.727 -5.566 1.00 89.25 103 ASP A C 1
ATOM 822 O O . ASP A 1 103 ? -11.820 -3.869 -5.406 1.00 89.25 103 ASP A O 1
ATOM 826 N N . THR A 1 104 ? -11.491 -1.735 -6.012 1.00 94.12 104 THR A N 1
ATOM 827 C CA . THR A 1 104 ? -10.034 -1.879 -6.102 1.00 94.12 104 THR A CA 1
ATOM 828 C C . THR A 1 104 ? -9.435 -2.012 -4.706 1.00 94.12 104 THR A C 1
ATOM 830 O O . THR A 1 104 ? -9.908 -1.397 -3.745 1.00 94.12 104 THR A O 1
ATOM 833 N N . VAL A 1 105 ? -8.355 -2.786 -4.581 1.00 95.19 105 VAL A N 1
ATOM 834 C CA . VAL A 1 105 ? -7.679 -2.976 -3.289 1.00 95.19 105 VAL A CA 1
ATOM 835 C C . VAL A 1 105 ? -7.181 -1.644 -2.722 1.00 95.19 105 VAL A C 1
ATOM 837 O O . VAL A 1 105 ? -7.373 -1.355 -1.542 1.00 95.19 105 VAL A O 1
ATOM 840 N N . TYR A 1 106 ? -6.595 -0.801 -3.571 1.00 94.19 106 TYR A N 1
ATOM 841 C CA . TYR A 1 106 ? -6.356 0.604 -3.256 1.00 94.19 106 TYR A CA 1
ATOM 842 C C . TYR A 1 106 ? -7.504 1.441 -3.804 1.00 94.19 106 TYR A C 1
ATOM 844 O O . TYR A 1 106 ? -7.520 1.816 -4.979 1.00 94.19 106 TYR A O 1
ATOM 852 N N . ARG A 1 107 ? -8.494 1.707 -2.948 1.00 90.81 107 ARG A N 1
ATOM 853 C CA . ARG A 1 107 ? -9.687 2.464 -3.333 1.00 90.81 107 ARG A CA 1
ATOM 854 C C . ARG A 1 107 ? -9.301 3.857 -3.832 1.00 90.81 107 ARG A C 1
ATOM 856 O O . ARG A 1 107 ? -8.402 4.477 -3.274 1.00 90.81 107 ARG A O 1
ATOM 863 N N . THR A 1 108 ? -9.987 4.310 -4.883 1.00 89.25 108 THR A N 1
ATOM 864 C CA . THR A 1 108 ? -9.827 5.618 -5.555 1.00 89.25 10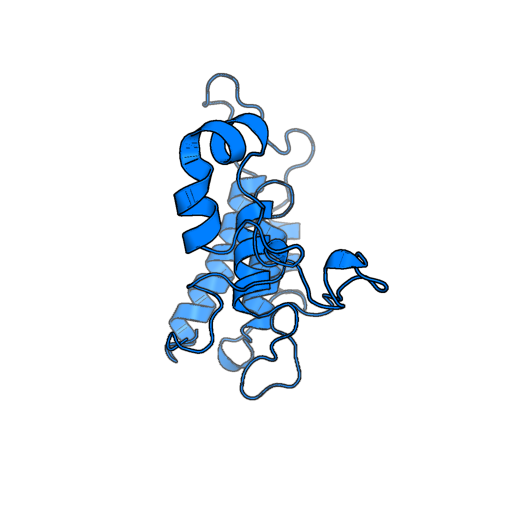8 THR A CA 1
ATOM 865 C C . THR A 1 108 ? -8.432 5.943 -6.097 1.00 89.25 108 THR A C 1
ATOM 867 O O . THR A 1 108 ? -8.251 7.017 -6.678 1.00 89.25 108 THR A O 1
ATOM 870 N N . PHE A 1 109 ? -7.455 5.042 -5.968 1.00 92.81 109 PHE A N 1
ATOM 871 C CA . PHE A 1 109 ? -6.140 5.233 -6.556 1.00 92.81 109 PHE A CA 1
ATOM 872 C C . PHE A 1 109 ? -6.239 5.149 -8.079 1.00 92.81 109 PHE A C 1
ATOM 874 O O . PHE A 1 109 ? -6.713 4.161 -8.633 1.00 92.81 109 PHE A O 1
ATOM 881 N N . ASN A 1 110 ? -5.765 6.194 -8.751 1.00 92.38 110 ASN A N 1
ATOM 882 C CA . ASN A 1 110 ? -5.719 6.263 -10.201 1.00 92.38 110 ASN A CA 1
ATOM 883 C C . ASN A 1 110 ? -4.308 6.628 -10.641 1.00 92.38 110 ASN A C 1
ATOM 885 O O . ASN A 1 110 ? -3.651 7.483 -10.044 1.00 92.38 110 ASN A O 1
ATOM 889 N N . LEU A 1 111 ? -3.853 5.974 -11.705 1.00 92.94 111 LEU A N 1
ATOM 890 C CA . LEU A 1 111 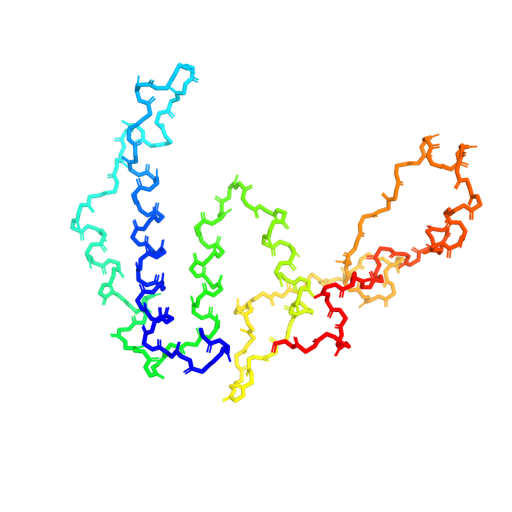? -2.597 6.331 -12.343 1.00 92.94 111 LEU A CA 1
ATOM 891 C C . LEU A 1 111 ? -2.772 7.652 -13.108 1.00 92.94 111 LEU A C 1
ATOM 893 O O . LEU A 1 111 ? -3.843 7.894 -13.670 1.00 92.94 111 LEU A O 1
ATOM 897 N N . PRO A 1 112 ? -1.737 8.505 -13.151 1.00 91.69 112 PRO A N 1
ATOM 898 C CA . PRO A 1 112 ? -1.788 9.719 -13.947 1.00 91.69 112 PRO A CA 1
ATOM 899 C C . PRO A 1 112 ? -1.910 9.391 -15.439 1.00 91.69 112 PRO A C 1
ATOM 901 O O . PRO A 1 112 ? -1.336 8.414 -15.924 1.00 91.69 112 PRO A O 1
ATOM 904 N N . ALA A 1 113 ? -2.627 10.244 -16.168 1.00 90.56 113 ALA A N 1
ATOM 905 C CA . ALA A 1 113 ? -2.748 10.190 -17.619 1.00 90.56 113 ALA A CA 1
ATOM 906 C C . ALA A 1 113 ? -2.332 11.553 -18.218 1.00 90.56 113 ALA A C 1
A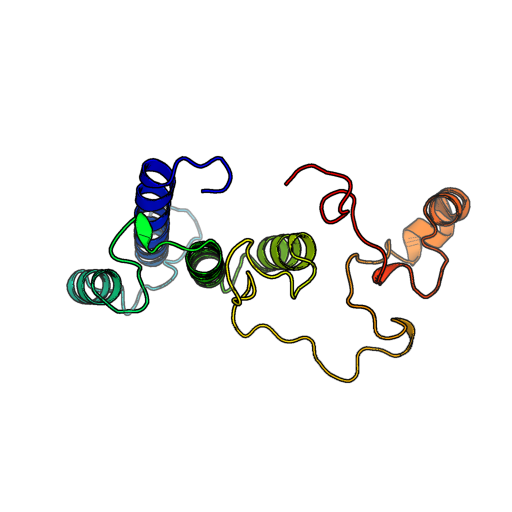TOM 908 O O . ALA A 1 113 ? -2.912 12.568 -17.827 1.00 90.56 113 ALA A O 1
ATOM 909 N N . PRO A 1 114 ? -1.356 11.608 -19.149 1.00 92.31 114 PRO A N 1
ATOM 910 C CA . PRO A 1 114 ? -0.594 10.483 -19.696 1.00 92.31 114 PRO A CA 1
ATOM 911 C C . PRO A 1 114 ? 0.518 9.992 -18.751 1.00 92.31 114 PRO A C 1
ATOM 913 O O . PRO A 1 114 ? 1.030 10.736 -17.915 1.00 92.31 114 PRO A O 1
ATOM 916 N N . LEU A 1 115 ? 0.934 8.737 -18.931 1.00 93.12 115 LEU A N 1
ATOM 917 C CA . LEU A 1 115 ? 2.180 8.225 -18.357 1.00 93.12 115 LEU A CA 1
ATOM 918 C C . LEU A 1 115 ? 3.389 8.692 -19.184 1.00 93.12 115 LEU A C 1
ATOM 920 O O . LEU A 1 115 ? 3.249 9.136 -20.324 1.00 93.12 115 LEU A O 1
ATOM 924 N N . TYR A 1 116 ? 4.594 8.574 -18.616 1.00 91.38 116 TYR A N 1
ATOM 925 C CA . TYR A 1 116 ? 5.830 8.899 -19.331 1.00 91.38 116 TYR A CA 1
ATOM 926 C C . TYR A 1 116 ? 5.953 8.075 -20.622 1.00 91.38 116 TYR A C 1
ATOM 928 O O . TYR A 1 116 ? 5.728 6.865 -20.610 1.00 91.38 116 TYR A O 1
ATOM 936 N N . SER A 1 117 ? 6.327 8.715 -21.731 1.00 90.19 117 SER A N 1
ATOM 937 C CA . SER A 1 117 ? 6.244 8.126 -23.076 1.00 90.19 117 SER A CA 1
ATOM 938 C C . SER A 1 117 ? 7.036 6.824 -23.233 1.00 90.19 117 SER A C 1
ATOM 940 O O . SER A 1 117 ? 6.543 5.881 -23.845 1.00 90.19 117 SER A O 1
ATOM 942 N N . LEU A 1 118 ? 8.220 6.718 -22.617 1.00 88.19 118 LEU A N 1
ATOM 943 C CA . LEU A 1 118 ? 9.043 5.498 -22.663 1.00 88.19 118 LEU A CA 1
ATOM 944 C C . LEU A 1 118 ? 8.489 4.338 -21.822 1.00 88.19 118 LEU A C 1
ATOM 946 O O . LEU A 1 118 ? 9.052 3.245 -21.841 1.00 88.19 118 LEU A O 1
ATOM 950 N N . ASN A 1 119 ? 7.399 4.553 -21.084 1.00 92.19 119 ASN A N 1
ATOM 951 C CA . ASN A 1 119 ? 6.720 3.485 -20.365 1.00 92.19 119 ASN A CA 1
ATOM 952 C C . ASN A 1 119 ? 5.702 2.731 -21.235 1.00 92.19 119 ASN A C 1
ATOM 954 O O . ASN A 1 119 ? 5.100 1.785 -20.742 1.00 92.19 119 ASN A O 1
ATOM 958 N N . ASN A 1 120 ? 5.477 3.118 -22.498 1.00 90.12 120 ASN A N 1
ATOM 959 C CA . ASN A 1 120 ? 4.524 2.443 -23.393 1.00 90.12 120 ASN A CA 1
ATOM 960 C C . ASN A 1 120 ? 3.126 2.259 -22.761 1.00 90.12 120 ASN A C 1
ATOM 962 O O . ASN A 1 120 ? 2.527 1.193 -22.870 1.00 90.12 120 ASN A O 1
ATOM 966 N N . ASN A 1 121 ? 2.625 3.288 -22.066 1.00 90.81 121 ASN A N 1
ATOM 967 C CA . ASN A 1 121 ? 1.361 3.268 -21.310 1.00 90.81 121 ASN A CA 1
ATOM 968 C C . ASN A 1 121 ? 1.279 2.226 -20.173 1.00 90.81 121 ASN A C 1
ATOM 970 O O . ASN A 1 121 ? 0.186 1.936 -19.694 1.00 90.81 121 ASN A O 1
ATOM 974 N N . LEU A 1 122 ? 2.409 1.696 -19.699 1.00 93.19 122 LEU A N 1
ATOM 975 C CA . LEU A 1 122 ? 2.470 0.779 -18.558 1.00 93.19 122 LEU A CA 1
ATOM 976 C C . LEU A 1 122 ? 2.927 1.502 -17.278 1.00 93.19 122 LEU A C 1
ATOM 978 O O . LEU A 1 122 ? 3.762 2.411 -17.340 1.00 93.19 122 LEU A O 1
ATOM 982 N N . PRO A 1 123 ? 2.429 1.117 -16.092 1.00 95.06 123 PRO A N 1
ATOM 983 C CA . PRO A 1 123 ? 2.914 1.681 -14.840 1.00 95.06 123 PRO A CA 1
ATOM 984 C C . PRO A 1 123 ? 4.338 1.210 -14.510 1.00 95.06 123 PRO A C 1
ATOM 986 O O . PRO A 1 123 ? 4.835 0.209 -15.025 1.00 95.06 123 PRO A O 1
ATOM 989 N N . VAL A 1 124 ? 5.012 1.953 -13.632 1.00 95.56 124 VAL A N 1
ATOM 990 C CA . VAL A 1 124 ? 6.387 1.655 -13.209 1.00 95.56 124 VAL A CA 1
ATOM 991 C C . VAL A 1 124 ? 6.384 0.614 -12.096 1.00 95.56 124 VAL A C 1
ATOM 993 O O . VAL A 1 124 ? 5.849 0.864 -11.028 1.00 95.56 124 VAL A O 1
ATOM 996 N N . TYR A 1 125 ? 7.084 -0.497 -12.289 1.00 95.94 125 TYR A N 1
ATOM 997 C CA . TYR A 1 125 ? 7.241 -1.558 -11.296 1.00 95.94 125 TYR A CA 1
ATOM 998 C C . TYR A 1 125 ? 8.621 -1.618 -10.647 1.00 95.94 125 TYR A C 1
ATOM 1000 O O . TYR A 1 125 ? 8.769 -2.263 -9.611 1.00 95.94 125 TYR A O 1
ATOM 1008 N N . ARG A 1 126 ? 9.649 -0.988 -11.221 1.00 93.88 126 ARG A N 1
ATOM 1009 C CA . ARG A 1 126 ? 11.020 -1.056 -10.693 1.00 93.88 126 ARG A CA 1
ATOM 1010 C C . ARG A 1 126 ? 11.838 0.179 -11.060 1.00 93.88 126 ARG A C 1
ATOM 1012 O O . ARG A 1 126 ? 11.560 0.847 -12.053 1.00 93.88 126 ARG A O 1
ATOM 1019 N N . VAL A 1 127 ? 12.877 0.451 -10.275 1.00 92.06 127 VAL A N 1
ATOM 1020 C CA . VAL A 1 127 ? 13.861 1.507 -10.564 1.00 92.06 127 VAL A CA 1
ATOM 1021 C C . VAL A 1 127 ? 15.037 0.910 -11.336 1.00 92.06 127 VAL A C 1
ATOM 1023 O O . VAL A 1 127 ? 15.389 -0.257 -11.151 1.00 92.06 127 VAL A O 1
ATOM 1026 N N . ARG A 1 128 ? 15.640 1.702 -12.228 1.00 90.81 128 ARG A N 1
ATOM 1027 C CA . ARG A 1 128 ? 16.852 1.306 -12.953 1.00 90.81 128 ARG A CA 1
ATOM 1028 C C . ARG A 1 128 ? 18.060 1.220 -12.010 1.00 90.81 128 ARG A C 1
ATOM 1030 O O . ARG A 1 128 ? 18.162 2.043 -11.102 1.00 90.81 128 ARG A O 1
ATOM 1037 N N . PRO A 1 129 ? 18.992 0.283 -12.250 1.00 91.56 129 PRO A N 1
ATOM 1038 C CA . PRO A 1 129 ? 20.273 0.273 -11.555 1.00 91.56 129 PRO A CA 1
ATOM 1039 C C . PRO A 1 129 ? 21.050 1.574 -11.797 1.00 91.56 129 PRO A C 1
ATOM 1041 O O . PRO A 1 129 ? 20.880 2.224 -12.834 1.00 91.56 129 PRO A O 1
ATOM 1044 N N . HIS A 1 130 ? 21.884 1.959 -10.830 1.00 88.19 130 HIS A N 1
ATOM 1045 C CA . HIS A 1 130 ? 22.603 3.229 -10.856 1.00 88.19 130 HIS A CA 1
ATOM 1046 C C . HIS A 1 130 ? 23.550 3.313 -12.061 1.00 88.19 130 HIS A C 1
ATOM 1048 O O . HIS A 1 130 ? 24.385 2.434 -12.269 1.00 88.19 130 HIS A O 1
ATOM 1054 N N . PHE A 1 131 ? 23.417 4.384 -12.850 1.00 80.94 131 PHE A N 1
ATOM 1055 C CA . PHE A 1 131 ? 24.038 4.481 -14.170 1.00 80.94 131 PHE A CA 1
ATOM 1056 C C . PHE A 1 131 ? 25.568 4.369 -14.121 1.00 80.94 131 PHE A C 1
ATOM 1058 O O . PHE A 1 131 ? 26.141 3.467 -14.723 1.00 80.94 131 PHE A O 1
ATOM 1065 N N . THR A 1 132 ? 26.233 5.241 -13.361 1.00 81.38 132 THR A N 1
ATOM 1066 C CA . THR A 1 132 ? 27.697 5.394 -13.407 1.00 81.38 132 THR A CA 1
ATOM 1067 C C . THR A 1 132 ? 28.456 4.139 -12.977 1.00 81.38 132 THR A C 1
ATOM 1069 O O . THR A 1 132 ? 29.494 3.816 -13.551 1.00 81.38 132 THR A O 1
ATOM 1072 N N . SER A 1 133 ? 27.943 3.419 -11.978 1.00 85.31 133 SER A N 1
ATOM 1073 C CA . SER A 1 133 ? 28.587 2.214 -11.453 1.00 85.31 133 SER A CA 1
ATOM 1074 C C . SER A 1 133 ? 28.240 0.984 -12.288 1.00 85.31 133 SER A C 1
ATOM 1076 O O . SER A 1 133 ? 29.130 0.276 -12.750 1.00 85.31 133 SER A O 1
ATOM 1078 N N . GLU A 1 134 ? 26.957 0.736 -12.543 1.00 91.38 134 GLU A N 1
ATOM 1079 C CA . GLU A 1 134 ? 26.539 -0.537 -13.132 1.00 91.38 134 GLU A CA 1
ATOM 1080 C C . GLU A 1 134 ? 26.829 -0.611 -14.633 1.00 91.38 134 GLU A C 1
ATOM 1082 O O . GLU A 1 134 ? 27.236 -1.658 -15.132 1.00 91.38 134 GLU A O 1
ATOM 1087 N N . TYR A 1 135 ? 26.672 0.494 -15.368 1.00 90.06 135 TYR A N 1
ATOM 1088 C CA . TYR A 1 135 ? 26.849 0.476 -16.825 1.00 90.06 135 TYR A CA 1
ATOM 1089 C C . TYR A 1 135 ? 28.325 0.432 -17.227 1.00 90.06 135 TYR A C 1
ATOM 1091 O O . TYR A 1 135 ? 28.636 -0.033 -18.320 1.00 90.06 135 TYR A O 1
ATOM 1099 N N . THR A 1 136 ? 29.221 0.862 -16.335 1.00 91.00 136 THR A N 1
ATOM 1100 C CA . THR A 1 136 ? 30.673 0.808 -16.543 1.00 91.00 136 THR A CA 1
ATOM 1101 C C . THR A 1 136 ? 31.248 -0.542 -16.124 1.00 91.00 136 THR A C 1
ATOM 1103 O O . THR A 1 136 ? 32.040 -1.126 -16.857 1.00 91.00 136 THR A O 1
ATOM 1106 N N . TYR A 1 137 ? 30.856 -1.047 -14.949 1.00 91.19 137 TYR A N 1
ATOM 1107 C CA . TYR A 1 137 ? 31.529 -2.190 -14.323 1.00 91.19 137 TYR A CA 1
ATOM 1108 C C . TYR A 1 137 ? 30.758 -3.511 -14.421 1.00 91.19 137 TYR A C 1
ATOM 1110 O O . TYR A 1 137 ? 31.342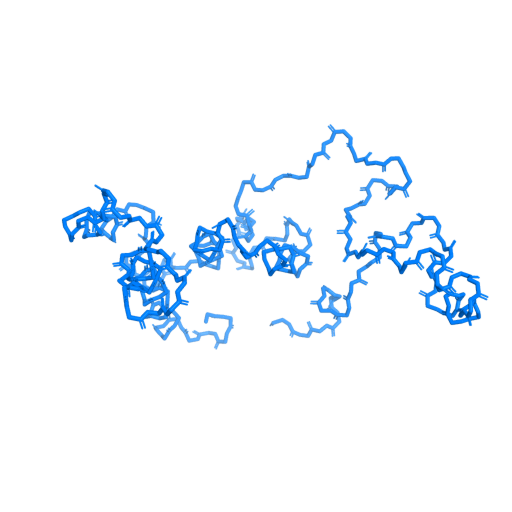 -4.560 -14.167 1.00 91.19 137 TYR A O 1
ATOM 1118 N N . ASN A 1 138 ? 29.472 -3.488 -14.788 1.00 94.06 138 ASN A N 1
ATOM 1119 C CA . ASN A 1 138 ? 28.594 -4.661 -14.709 1.00 94.06 138 ASN A CA 1
ATOM 1120 C C . ASN A 1 138 ? 27.649 -4.809 -15.919 1.00 94.06 138 ASN A C 1
ATOM 1122 O O . ASN A 1 138 ? 26.548 -5.357 -15.825 1.00 94.06 138 ASN A O 1
ATOM 1126 N N . TYR A 1 139 ? 28.074 -4.312 -17.084 1.00 93.25 139 TYR A N 1
ATOM 1127 C CA . TYR A 1 139 ? 27.243 -4.242 -18.290 1.00 93.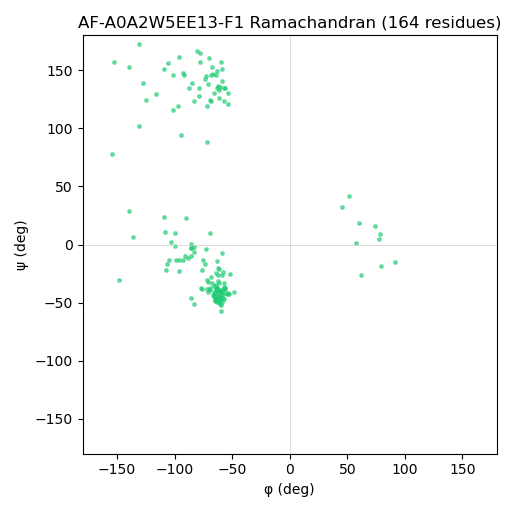25 139 TYR A CA 1
ATOM 1128 C C . TYR A 1 139 ? 26.642 -5.596 -18.705 1.00 93.25 139 TYR A C 1
ATOM 1130 O O . TYR A 1 139 ? 25.460 -5.671 -19.045 1.00 93.25 139 TYR A O 1
ATOM 1138 N N . THR A 1 140 ? 27.425 -6.678 -18.647 1.00 95.19 140 THR A N 1
ATOM 1139 C CA . THR A 1 140 ? 26.969 -8.024 -19.033 1.00 95.19 140 THR A CA 1
ATOM 1140 C C . THR A 1 140 ? 25.803 -8.505 -18.166 1.00 95.19 140 THR A C 1
ATOM 1142 O O . THR A 1 140 ? 24.834 -9.058 -18.688 1.00 95.19 140 THR A O 1
ATOM 1145 N N . GLU A 1 141 ? 25.823 -8.229 -16.859 1.00 94.44 141 GLU A N 1
ATOM 1146 C CA . GLU A 1 141 ? 24.707 -8.582 -15.975 1.00 94.44 141 GLU A CA 1
ATOM 1147 C C . GLU A 1 141 ? 23.485 -7.701 -16.226 1.00 94.44 141 GLU A C 1
ATOM 1149 O O . GLU A 1 141 ? 22.361 -8.209 -16.254 1.00 94.44 141 GLU A O 1
ATOM 1154 N N . LEU A 1 142 ? 23.682 -6.405 -16.498 1.00 94.38 142 LEU A N 1
ATOM 1155 C CA . LEU A 1 142 ? 22.590 -5.523 -16.919 1.00 94.38 142 LEU A CA 1
ATOM 1156 C C . LEU A 1 142 ? 21.916 -6.029 -18.197 1.00 94.38 142 LEU A C 1
ATOM 1158 O O . LEU A 1 142 ? 20.686 -5.984 -18.303 1.00 94.38 142 LEU A O 1
ATOM 1162 N N . GLN A 1 143 ? 22.695 -6.536 -19.153 1.00 94.81 143 GLN A N 1
ATOM 1163 C CA . GLN A 1 143 ? 22.165 -7.164 -20.358 1.00 94.81 143 GLN A CA 1
ATOM 1164 C C . GLN A 1 143 ? 21.370 -8.429 -20.014 1.00 94.81 143 GLN A C 1
ATOM 1166 O O . GLN A 1 143 ? 20.234 -8.569 -20.472 1.00 94.81 143 GLN A O 1
ATOM 1171 N N . ARG A 1 144 ? 21.916 -9.301 -19.154 1.00 94.94 144 ARG A N 1
ATOM 1172 C CA . ARG A 1 144 ? 21.276 -10.555 -18.726 1.00 94.94 144 ARG A CA 1
ATOM 1173 C C . ARG A 1 144 ? 19.916 -10.329 -18.062 1.00 94.94 144 ARG A C 1
ATOM 1175 O O . ARG A 1 144 ? 18.963 -11.038 -18.375 1.00 94.94 144 ARG A O 1
ATOM 1182 N N . VAL A 1 145 ? 19.795 -9.333 -17.179 1.00 92.12 145 VAL A N 1
ATOM 1183 C CA . VAL A 1 145 ? 18.521 -9.003 -16.502 1.00 92.12 145 VAL A CA 1
ATOM 1184 C C . VAL A 1 145 ? 17.620 -8.065 -17.317 1.00 92.12 145 VAL A C 1
ATOM 1186 O O . VAL A 1 145 ? 16.529 -7.699 -16.872 1.00 92.12 145 VAL A O 1
ATOM 1189 N N . GLY A 1 146 ? 18.057 -7.663 -18.514 1.00 92.88 146 GLY A N 1
ATOM 1190 C CA . GLY A 1 146 ? 17.305 -6.798 -19.422 1.00 92.88 146 GLY A CA 1
ATOM 1191 C C . GLY A 1 146 ? 17.239 -5.326 -19.004 1.00 92.88 146 GLY A C 1
ATOM 1192 O O . GLY A 1 146 ? 16.411 -4.592 -19.543 1.00 92.88 146 GLY A O 1
ATOM 1193 N N . ALA A 1 147 ? 18.098 -4.875 -18.084 1.00 93.06 147 ALA A N 1
ATOM 1194 C CA . ALA A 1 147 ? 18.155 -3.490 -17.604 1.00 93.06 147 ALA A CA 1
ATOM 1195 C C . ALA A 1 147 ? 18.510 -2.469 -18.694 1.00 93.06 147 ALA A C 1
ATOM 1197 O O . ALA A 1 147 ? 18.173 -1.292 -18.567 1.00 93.06 147 ALA A O 1
ATOM 1198 N N . LEU A 1 148 ? 19.111 -2.924 -19.795 1.00 92.06 148 LEU A N 1
ATOM 1199 C CA . LEU A 1 148 ? 19.447 -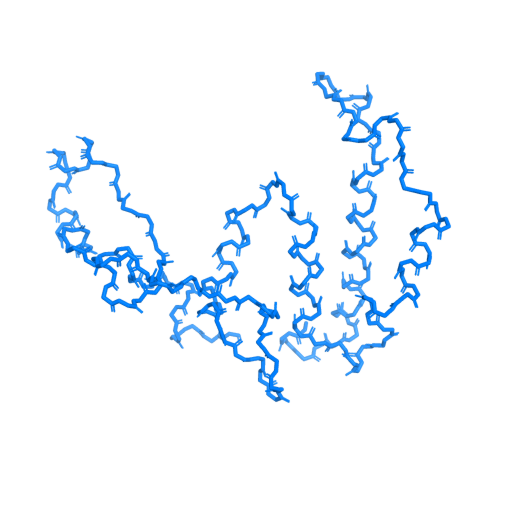2.089 -20.949 1.00 92.06 148 LEU A CA 1
ATOM 1200 C C . LEU A 1 148 ? 18.235 -1.728 -21.831 1.00 92.06 148 LEU A C 1
ATOM 1202 O O . LEU A 1 148 ? 18.338 -0.836 -22.666 1.00 92.06 148 LEU A O 1
ATOM 1206 N N . LYS A 1 149 ? 17.080 -2.391 -21.668 1.00 91.69 149 LYS A N 1
ATOM 1207 C CA . LYS A 1 149 ? 15.865 -2.092 -22.449 1.00 91.69 149 LYS A CA 1
ATOM 1208 C C . LYS A 1 149 ? 15.231 -0.785 -21.984 1.00 91.69 149 LYS A C 1
ATOM 1210 O O . LYS A 1 149 ? 15.178 -0.537 -20.782 1.00 91.69 149 LYS A O 1
ATOM 1215 N N . ASN A 1 150 ? 14.683 0.020 -22.898 1.00 90.69 150 ASN A N 1
ATOM 1216 C CA . ASN A 1 150 ? 14.061 1.322 -22.587 1.00 90.69 150 ASN A CA 1
ATOM 1217 C C . ASN A 1 150 ? 12.837 1.233 -21.660 1.00 90.69 150 ASN A C 1
ATOM 1219 O O . ASN A 1 150 ? 12.560 2.170 -20.915 1.00 90.69 150 ASN A O 1
ATOM 1223 N N . ASP A 1 151 ? 12.148 0.096 -21.653 1.00 91.50 151 ASP A N 1
ATOM 1224 C CA . ASP A 1 151 ? 10.937 -0.147 -20.870 1.00 91.50 151 ASP A CA 1
ATOM 1225 C C . ASP A 1 151 ? 11.199 -0.928 -19.568 1.00 91.50 151 ASP A C 1
ATOM 1227 O O . ASP A 1 151 ? 10.248 -1.349 -18.910 1.00 91.50 151 ASP A O 1
ATOM 1231 N N . TYR A 1 152 ? 12.463 -1.129 -19.168 1.00 93.56 152 TYR A N 1
ATOM 1232 C CA . TYR A 1 152 ? 12.843 -1.924 -17.990 1.00 93.56 152 TYR A CA 1
ATOM 1233 C C . TYR A 1 152 ? 12.047 -1.569 -16.726 1.00 93.56 152 TYR A C 1
ATOM 1235 O O . TYR A 1 152 ? 11.615 -2.453 -15.989 1.00 93.56 152 TYR A O 1
ATOM 1243 N N . GLN A 1 153 ? 11.810 -0.277 -16.497 1.00 94.56 153 GLN A N 1
ATOM 1244 C CA . GLN A 1 153 ? 11.081 0.245 -15.344 1.00 94.56 153 GLN A CA 1
ATOM 1245 C C . GLN A 1 153 ? 9.623 -0.234 -15.263 1.00 94.56 153 GLN A C 1
ATOM 1247 O O . GLN A 1 153 ? 9.050 -0.236 -14.180 1.00 94.56 153 GLN A O 1
ATOM 1252 N N . THR A 1 154 ? 9.031 -0.672 -16.375 1.00 95.31 154 THR A N 1
ATOM 1253 C CA . THR A 1 154 ? 7.636 -1.150 -16.451 1.00 95.31 154 THR A CA 1
ATOM 1254 C C . THR A 1 154 ? 7.493 -2.639 -16.171 1.00 95.31 154 THR A C 1
ATOM 1256 O O . THR A 1 154 ? 6.389 -3.148 -16.016 1.00 95.31 154 THR A O 1
ATOM 1259 N N . LYS A 1 155 ? 8.608 -3.367 -16.129 1.00 94.12 155 LYS A N 1
ATOM 1260 C CA . LYS A 1 155 ? 8.581 -4.810 -15.944 1.00 94.12 155 LYS A CA 1
ATOM 1261 C C . LYS A 1 155 ? 8.351 -5.131 -14.469 1.00 94.12 155 LYS A C 1
ATOM 1263 O O . LYS A 1 155 ? 9.017 -4.581 -13.595 1.00 94.12 155 LYS A O 1
ATOM 1268 N N . GLU A 1 156 ? 7.463 -6.070 -14.197 1.00 94.75 156 GLU A N 1
ATOM 1269 C CA . GLU A 1 156 ? 7.099 -6.502 -12.848 1.00 94.75 156 GLU A CA 1
ATOM 1270 C C . GLU A 1 156 ? 8.261 -7.065 -12.020 1.00 94.75 156 GLU A C 1
ATOM 1272 O O . GLU A 1 156 ? 9.267 -7.521 -12.568 1.00 94.75 156 GLU A O 1
ATOM 1277 N N . MET A 1 157 ? 8.131 -7.032 -10.693 1.00 92.38 157 MET A N 1
ATOM 1278 C CA . MET A 1 157 ? 9.064 -7.701 -9.778 1.00 92.38 157 MET A CA 1
ATOM 1279 C C . MET A 1 157 ? 8.514 -9.075 -9.391 1.00 92.38 157 MET A C 1
ATOM 1281 O O . MET A 1 157 ? 7.313 -9.299 -9.490 1.00 92.38 157 MET A O 1
ATOM 1285 N N . TRP A 1 158 ? 9.362 -9.983 -8.886 1.00 91.75 158 TRP A N 1
ATOM 1286 C CA . TRP A 1 158 ? 8.943 -11.357 -8.544 1.00 91.75 158 TRP A CA 1
ATOM 1287 C C . TRP A 1 158 ? 7.704 -11.430 -7.636 1.00 91.75 158 TRP A C 1
ATOM 1289 O O . TRP A 1 158 ? 7.032 -12.450 -7.592 1.00 91.75 158 TRP A O 1
ATOM 1299 N N . PHE A 1 159 ? 7.435 -10.382 -6.847 1.00 91.69 159 PHE A N 1
ATOM 1300 C CA . PHE A 1 159 ? 6.381 -10.384 -5.831 1.00 91.69 159 PHE A CA 1
ATOM 1301 C C . PHE A 1 159 ? 5.056 -9.847 -6.367 1.00 91.69 159 PHE A C 1
ATOM 1303 O O . PHE A 1 159 ? 4.048 -9.966 -5.674 1.00 91.69 159 PHE A O 1
ATOM 1310 N N . SER A 1 160 ? 5.067 -9.213 -7.543 1.00 92.50 160 SER A N 1
ATOM 1311 C CA . SER A 1 160 ? 3.851 -8.766 -8.220 1.00 92.50 160 SER A CA 1
ATOM 1312 C C . SER A 1 160 ? 3.381 -9.774 -9.263 1.00 92.50 160 SER A C 1
ATOM 1314 O O . SER A 1 160 ? 2.190 -9.842 -9.519 1.00 92.50 160 SER A O 1
ATOM 1316 N N . THR A 1 161 ? 4.273 -10.630 -9.779 1.00 87.94 161 THR A N 1
ATOM 1317 C CA . THR A 1 161 ? 3.911 -11.581 -10.835 1.00 87.94 161 THR A CA 1
ATOM 1318 C C . THR A 1 161 ? 2.809 -12.549 -10.403 1.00 87.94 161 THR A C 1
ATOM 1320 O O . THR A 1 161 ? 2.902 -13.181 -9.348 1.00 87.94 161 THR A O 1
ATOM 1323 N N . LEU A 1 162 ? 1.832 -12.753 -11.289 1.00 67.31 162 LEU A N 1
ATOM 1324 C CA . LEU A 1 162 ? 0.672 -13.644 -11.123 1.00 67.31 162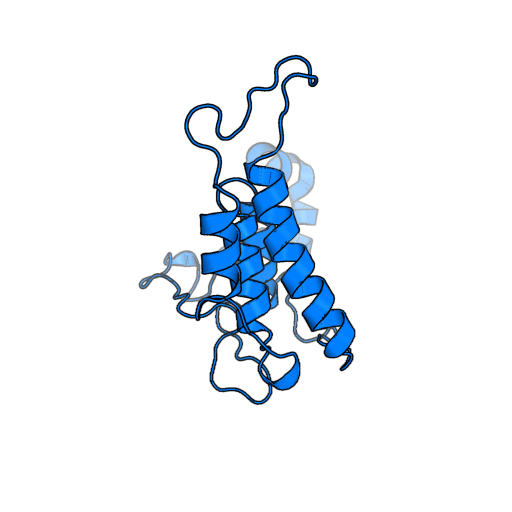 LEU A CA 1
ATOM 1325 C C . LEU A 1 162 ? 1.008 -15.131 -10.880 1.00 67.31 162 LEU A C 1
ATOM 1327 O O . LEU A 1 162 ? 0.115 -15.926 -10.601 1.00 67.31 162 LEU A O 1
ATOM 1331 N N . THR A 1 163 ? 2.276 -15.535 -10.983 1.00 53.53 163 THR A N 1
ATOM 1332 C CA . THR A 1 163 ? 2.729 -16.921 -10.779 1.00 53.53 163 THR A CA 1
ATOM 1333 C C . THR A 1 163 ? 2.952 -17.293 -9.312 1.00 53.53 163 THR A C 1
ATOM 1335 O O . THR A 1 163 ? 3.225 -18.456 -9.023 1.00 53.53 163 THR A O 1
ATOM 1338 N N . VAL A 1 164 ? 2.855 -16.341 -8.378 1.00 48.66 164 VAL A N 1
ATOM 1339 C CA . VAL A 1 164 ? 2.929 -16.618 -6.937 1.00 48.66 164 VAL A CA 1
ATOM 1340 C C . VAL A 1 164 ? 1.503 -16.722 -6.386 1.00 48.66 164 VAL A C 1
ATOM 1342 O O . VAL A 1 164 ? 0.773 -15.732 -6.464 1.00 48.66 164 VAL A O 1
ATOM 1345 N N . PRO A 1 165 ? 1.083 -17.873 -5.821 1.00 43.22 165 PRO A N 1
ATOM 1346 C CA . PRO A 1 165 ? -0.210 -17.984 -5.152 1.00 43.22 165 PRO A CA 1
ATOM 1347 C C . PRO A 1 165 ? -0.345 -16.888 -4.084 1.00 43.22 165 PRO A C 1
ATOM 1349 O O . PRO A 1 165 ? 0.502 -16.777 -3.193 1.00 43.22 165 PRO A O 1
ATOM 1352 N N . GLN A 1 166 ? -1.368 -16.044 -4.227 1.00 49.19 166 GLN A N 1
ATOM 1353 C CA . GLN A 1 166 ? -1.628 -14.882 -3.369 1.00 49.19 166 GLN A CA 1
ATOM 1354 C C . GLN A 1 166 ? -2.436 -15.204 -2.111 1.00 49.19 166 GLN A C 1
ATOM 1356 O O . GLN A 1 166 ? -3.273 -16.127 -2.148 1.00 49.19 166 GLN A O 1
#

InterPro domains:
  IPR011990 Tetratricopeptide-like helical domain superfamily [SSF48452] (2-159)

Secondary structure (DSSP, 8-state):
-TTS-HHHHHHHHHHHHHHHHHHHT---TTSTT---SSSS-PPPHHHHHHHHTSTTS-SSSSS--HHHHHHHHHHHTTTT-HHHHHHHHHHTTTTPBPTTSSSBSSTT----SSPPGGGTTPPP--PPPPHHHHHHH-HHHHHHTTTTSTTGGGSPPTTTSTTS--

Mean predicted aligned error: 5.21 Å

Foldseek 3Di:
DVVPPLVVVLVVLLVLLVVLLCQLQDDCVVPPPDDRNDPPDRQDPVNSVPCCVDPLHDPDSVPDDLLSSLVSVCVSCPPHNVVVNLVVCLLCLVANDGPPDPAGSPHPRDDDPPDDVLQVSADFADDQDDCPPCVVPPVVVCVVLVSVRSNSRRDHDPNNDPPDDD

Organism: NCBI:txid151895